Protein AF-A0A256ZDM4-F1 (afdb_monomer)

Sequence (93 aa):
MLAHREHGTWRRRHRLEVIACILREAMNGATKTRLVYRANLNFKLLARYLEFLMSRSLIEVKKIGSMSYYQTTAKGRLWLTLYERMLDILGSR

Structure (mmCIF, N/CA/C/O backbone):
data_AF-A0A256ZDM4-F1
#
_entry.id   AF-A0A256ZDM4-F1
#
loop_
_atom_site.group_PDB
_atom_site.id
_atom_site.type_symbol
_atom_site.label_atom_id
_atom_site.label_alt_id
_atom_site.label_comp_id
_atom_site.label_asym_id
_atom_site.label_entity_id
_atom_site.label_seq_id
_atom_site.pdbx_PDB_ins_code
_atom_site.Cartn_x
_atom_site.Cartn_y
_atom_site.Cartn_z
_atom_site.occupancy
_atom_site.B_iso_or_equiv
_atom_site.auth_seq_id
_atom_site.auth_comp_id
_atom_site.auth_asym_id
_atom_site.auth_atom_id
_atom_site.pdbx_PDB_model_num
ATOM 1 N N . MET A 1 1 ? 7.928 -24.717 5.698 1.00 32.19 1 MET A N 1
ATOM 2 C CA . MET A 1 1 ? 8.960 -24.038 4.886 1.00 32.19 1 MET A CA 1
ATOM 3 C C . MET A 1 1 ? 8.309 -22.878 4.141 1.00 32.19 1 MET A C 1
ATOM 5 O O . MET A 1 1 ? 7.696 -23.097 3.107 1.00 32.19 1 MET A O 1
ATOM 9 N N . LEU A 1 2 ? 8.347 -21.665 4.697 1.00 33.44 2 LEU A N 1
ATOM 10 C CA . LEU A 1 2 ? 7.910 -20.459 3.986 1.00 33.44 2 LEU A CA 1
ATOM 11 C C . LEU A 1 2 ? 9.163 -19.822 3.393 1.00 33.44 2 LEU A C 1
ATOM 13 O O . LEU A 1 2 ? 10.033 -19.374 4.135 1.00 33.44 2 LEU A O 1
ATOM 17 N N . ALA A 1 3 ? 9.279 -19.864 2.067 1.00 35.16 3 ALA A N 1
ATOM 18 C CA . ALA A 1 3 ? 10.391 -19.276 1.340 1.00 35.16 3 ALA A CA 1
ATOM 19 C C . ALA A 1 3 ? 10.453 -17.769 1.627 1.00 35.16 3 ALA A C 1
ATOM 21 O O . ALA A 1 3 ? 9.647 -16.988 1.117 1.00 35.16 3 ALA A O 1
ATOM 22 N N . HIS A 1 4 ? 11.422 -17.363 2.443 1.00 37.59 4 HIS A N 1
ATOM 23 C CA . HIS A 1 4 ? 11.900 -15.992 2.468 1.00 37.59 4 HIS A CA 1
ATOM 24 C C . HIS A 1 4 ? 12.554 -15.723 1.109 1.00 37.59 4 HIS A C 1
ATOM 26 O O . HIS A 1 4 ? 13.704 -16.076 0.879 1.00 37.59 4 HIS A O 1
ATOM 32 N N . ARG A 1 5 ? 11.792 -15.155 0.168 1.00 40.88 5 ARG A N 1
ATOM 33 C CA . ARG A 1 5 ? 12.370 -14.570 -1.045 1.00 40.88 5 ARG A CA 1
ATOM 34 C C . ARG A 1 5 ? 13.000 -13.240 -0.662 1.00 40.88 5 ARG A C 1
ATOM 36 O O . ARG A 1 5 ? 12.301 -12.234 -0.517 1.00 40.88 5 ARG A O 1
ATOM 43 N N . GLU A 1 6 ? 14.309 -13.271 -0.466 1.00 41.41 6 GLU A N 1
ATOM 44 C CA . GLU A 1 6 ? 15.152 -12.088 -0.357 1.00 41.4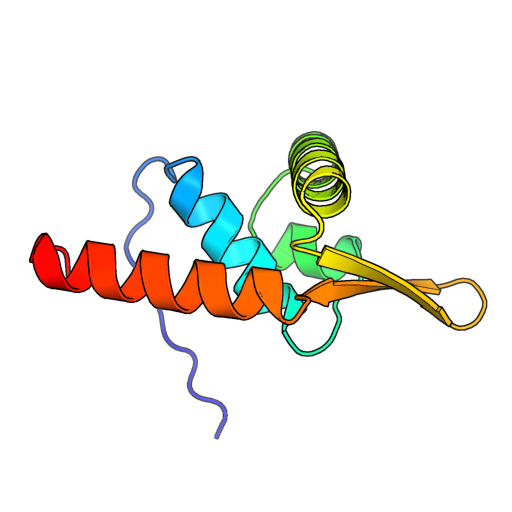1 6 GLU A CA 1
ATOM 45 C C . GLU A 1 6 ? 15.018 -11.278 -1.651 1.00 41.41 6 GLU A C 1
ATOM 47 O O . GLU A 1 6 ? 15.401 -11.728 -2.727 1.00 41.41 6 GLU A O 1
ATOM 52 N N . HIS A 1 7 ? 14.396 -10.103 -1.566 1.00 44.81 7 HIS A N 1
ATOM 53 C CA . HIS A 1 7 ? 14.366 -9.160 -2.676 1.00 44.81 7 HIS A CA 1
ATOM 54 C C . HIS A 1 7 ? 15.467 -8.130 -2.447 1.00 44.81 7 HIS A C 1
ATOM 56 O O . HIS A 1 7 ? 15.368 -7.349 -1.506 1.00 44.81 7 HIS A O 1
ATOM 62 N N . GLY A 1 8 ? 16.476 -8.175 -3.321 1.00 41.44 8 GLY A N 1
ATOM 63 C CA . GLY A 1 8 ? 17.174 -7.026 -3.904 1.00 41.44 8 GLY A CA 1
ATOM 64 C C . GLY A 1 8 ? 17.753 -5.977 -2.954 1.00 41.44 8 GLY A C 1
ATOM 65 O O . GLY A 1 8 ? 17.048 -5.261 -2.252 1.00 41.44 8 GLY A O 1
ATOM 66 N N . THR A 1 9 ? 19.068 -5.822 -3.029 1.00 37.75 9 THR A N 1
ATOM 67 C CA . THR A 1 9 ? 19.864 -4.776 -2.385 1.00 37.75 9 THR A CA 1
ATOM 68 C C . THR A 1 9 ? 19.236 -3.375 -2.476 1.00 37.75 9 THR A C 1
ATOM 70 O O . THR A 1 9 ? 18.783 -2.909 -3.520 1.00 37.75 9 THR A O 1
ATOM 73 N N . TRP A 1 10 ? 19.237 -2.693 -1.329 1.00 43.75 10 TRP A N 1
ATOM 74 C CA . TRP A 1 10 ? 18.595 -1.410 -1.034 1.00 43.75 10 TRP A CA 1
ATOM 75 C C . TRP A 1 10 ? 19.169 -0.233 -1.853 1.00 43.75 10 TRP A C 1
ATOM 77 O O . TRP A 1 10 ? 19.926 0.600 -1.354 1.00 43.75 10 TRP A O 1
ATOM 87 N N . ARG A 1 11 ? 18.790 -0.130 -3.130 1.00 46.44 11 ARG A N 1
ATOM 88 C CA . ARG A 1 11 ? 18.827 1.119 -3.914 1.00 46.44 11 ARG A CA 1
ATOM 89 C C . ARG A 1 11 ? 17.562 1.923 -3.580 1.00 46.44 11 ARG A C 1
ATOM 91 O O . ARG A 1 11 ? 16.552 1.339 -3.204 1.00 46.44 11 ARG A O 1
ATOM 98 N N . ARG A 1 12 ? 17.595 3.264 -3.652 1.00 56.78 12 ARG A N 1
ATOM 99 C CA . ARG A 1 12 ? 16.431 4.133 -3.345 1.00 56.78 12 ARG A CA 1
ATOM 100 C C . ARG A 1 12 ? 15.161 3.571 -4.002 1.00 56.78 12 ARG A C 1
ATOM 102 O O . ARG A 1 12 ? 15.040 3.648 -5.222 1.00 56.78 12 ARG A O 1
ATOM 109 N N . ARG A 1 13 ? 14.237 3.021 -3.204 1.00 67.00 13 ARG A N 1
ATOM 110 C CA . ARG A 1 13 ? 13.047 2.348 -3.741 1.00 67.00 13 ARG A CA 1
ATOM 111 C C . ARG A 1 13 ? 12.225 3.309 -4.577 1.00 67.00 13 ARG A C 1
ATOM 113 O O . ARG A 1 13 ? 11.779 4.354 -4.093 1.00 67.00 13 ARG A O 1
ATOM 120 N N . HIS A 1 14 ? 12.035 2.951 -5.839 1.00 82.62 14 HIS A N 1
ATOM 121 C CA . HIS A 1 14 ? 11.255 3.762 -6.759 1.00 8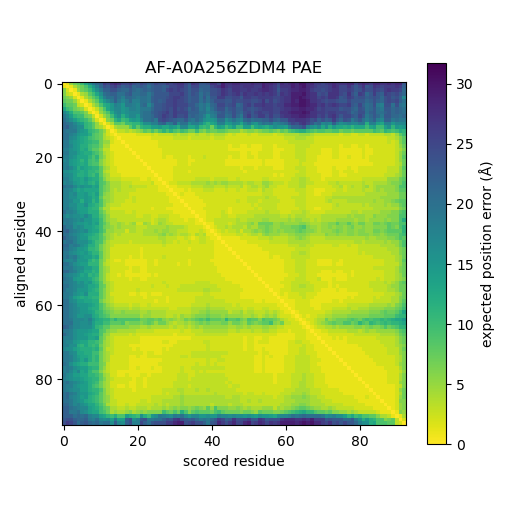2.62 14 HIS A CA 1
ATOM 122 C C . HIS A 1 14 ? 9.771 3.703 -6.362 1.00 82.62 14 HIS A C 1
ATOM 124 O O . HIS A 1 14 ? 9.306 2.717 -5.789 1.00 82.62 14 HIS A O 1
ATOM 130 N N . ARG A 1 15 ? 8.989 4.746 -6.667 1.00 88.56 15 ARG A N 1
ATOM 131 C CA . ARG A 1 15 ? 7.575 4.849 -6.239 1.00 88.56 15 ARG A CA 1
ATOM 132 C C . ARG A 1 15 ?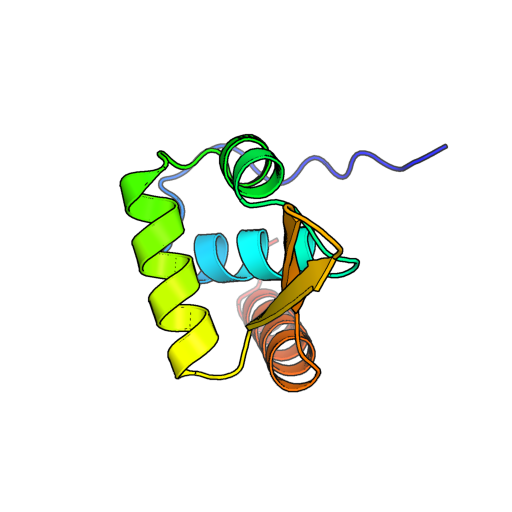 6.747 3.606 -6.603 1.00 88.56 15 ARG A C 1
ATOM 134 O O . ARG A 1 15 ? 5.917 3.174 -5.810 1.00 88.56 15 ARG A O 1
ATOM 141 N N . LEU A 1 16 ? 6.990 3.032 -7.783 1.00 91.44 16 LEU A N 1
ATOM 142 C CA . LEU A 1 16 ? 6.309 1.821 -8.261 1.00 91.44 16 LEU A CA 1
ATOM 143 C C . LEU A 1 16 ? 6.671 0.584 -7.433 1.00 91.44 16 LEU A C 1
ATOM 145 O O . LEU A 1 16 ? 5.801 -0.219 -7.124 1.00 91.44 16 LEU A O 1
ATOM 149 N N . GLU A 1 17 ? 7.925 0.460 -7.012 1.00 90.38 17 GLU A N 1
ATOM 150 C CA . GLU A 1 17 ? 8.385 -0.648 -6.177 1.00 90.38 17 GLU A CA 1
ATOM 151 C C . GLU A 1 17 ? 7.764 -0.585 -4.775 1.00 90.38 17 GLU A C 1
ATOM 153 O O . GLU A 1 17 ? 7.340 -1.601 -4.231 1.00 90.38 17 GLU A O 1
ATOM 158 N N . VAL A 1 18 ? 7.624 0.622 -4.211 1.00 92.62 18 VAL A N 1
ATOM 159 C CA . VAL A 1 18 ? 6.914 0.821 -2.938 1.00 92.62 18 VAL A CA 1
ATOM 160 C C . VAL A 1 18 ? 5.447 0.405 -3.063 1.00 92.62 18 VAL A C 1
ATOM 162 O O . VAL A 1 18 ? 4.934 -0.294 -2.190 1.00 92.62 18 VAL A O 1
ATOM 165 N N . ILE A 1 19 ? 4.783 0.789 -4.158 1.00 94.75 19 ILE A N 1
ATOM 166 C CA . ILE A 1 19 ? 3.407 0.366 -4.444 1.00 94.75 19 ILE A CA 1
ATOM 167 C C . ILE A 1 19 ? 3.330 -1.161 -4.557 1.00 94.75 19 ILE A C 1
ATOM 169 O O . ILE A 1 19 ? 2.491 -1.771 -3.895 1.00 94.75 19 ILE A O 1
ATOM 173 N N . ALA A 1 20 ? 4.225 -1.782 -5.329 1.00 94.88 20 ALA A N 1
ATOM 174 C CA . ALA A 1 20 ? 4.270 -3.230 -5.494 1.00 94.88 20 ALA A CA 1
ATOM 175 C C . ALA A 1 20 ? 4.478 -3.948 -4.153 1.00 94.88 20 ALA A C 1
ATOM 177 O O . ALA A 1 20 ? 3.771 -4.903 -3.844 1.00 94.88 20 ALA A O 1
ATOM 178 N N . CYS A 1 21 ? 5.393 -3.450 -3.321 1.00 93.88 21 CYS A N 1
ATOM 179 C CA . CYS A 1 21 ? 5.655 -3.980 -1.989 1.00 93.88 21 CYS A CA 1
ATOM 180 C C . CYS A 1 21 ? 4.401 -3.930 -1.101 1.00 93.88 21 CYS A C 1
ATOM 182 O O . CYS A 1 21 ? 4.002 -4.957 -0.556 1.00 93.88 21 CYS A O 1
ATOM 184 N N . ILE A 1 22 ? 3.724 -2.778 -1.014 1.00 95.12 22 ILE A N 1
ATOM 185 C CA . ILE A 1 22 ? 2.499 -2.643 -0.207 1.00 95.12 22 ILE A CA 1
ATOM 186 C C . ILE A 1 22 ? 1.399 -3.583 -0.721 1.00 95.12 22 ILE A C 1
ATOM 188 O O . ILE A 1 22 ? 0.756 -4.261 0.080 1.00 95.12 22 ILE A O 1
ATOM 192 N N . LEU A 1 23 ? 1.187 -3.651 -2.041 1.00 96.38 23 LEU A N 1
ATOM 193 C CA . LEU A 1 23 ? 0.156 -4.508 -2.633 1.00 96.38 23 LEU A CA 1
ATOM 194 C C . LEU A 1 23 ? 0.446 -6.001 -2.417 1.00 96.38 23 LEU A C 1
ATOM 196 O O . LEU A 1 23 ? -0.491 -6.765 -2.184 1.00 96.38 23 LEU A O 1
ATOM 200 N N . ARG A 1 24 ? 1.714 -6.429 -2.458 1.00 95.44 24 ARG A N 1
ATOM 201 C CA . ARG A 1 24 ? 2.099 -7.818 -2.153 1.00 95.44 24 ARG A CA 1
ATOM 202 C C . ARG A 1 24 ? 1.863 -8.151 -0.683 1.00 95.44 24 ARG A C 1
ATOM 204 O O . ARG A 1 24 ? 1.232 -9.156 -0.377 1.00 95.44 24 ARG A O 1
ATOM 211 N N . GLU A 1 25 ? 2.297 -7.282 0.226 1.00 95.31 25 GLU A N 1
ATOM 212 C CA . GLU A 1 25 ? 2.127 -7.494 1.670 1.00 95.31 25 GLU A CA 1
ATOM 213 C C . GLU A 1 25 ? 0.653 -7.480 2.103 1.00 95.31 25 GLU A C 1
ATOM 215 O O . GLU A 1 25 ? 0.275 -8.163 3.055 1.00 95.31 25 GLU A O 1
ATOM 220 N N . ALA A 1 26 ? -0.200 -6.751 1.381 1.00 96.12 26 ALA A N 1
ATOM 221 C CA . ALA A 1 26 ? -1.641 -6.701 1.608 1.00 96.12 26 ALA A CA 1
ATOM 222 C C . ALA A 1 26 ? -2.440 -7.793 0.856 1.00 96.12 26 ALA A C 1
ATOM 224 O O . ALA A 1 26 ? -3.669 -7.772 0.911 1.00 96.12 26 ALA A O 1
ATOM 225 N N . MET A 1 27 ? -1.804 -8.763 0.176 1.00 94.38 27 MET A N 1
ATOM 226 C CA . MET A 1 27 ? -2.508 -9.808 -0.601 1.00 94.38 27 MET A CA 1
ATOM 227 C C . MET A 1 27 ? -3.460 -10.682 0.219 1.00 94.38 27 MET A C 1
ATOM 229 O O . MET A 1 27 ? -4.467 -11.119 -0.327 1.00 94.38 27 MET A O 1
ATOM 233 N N . ASN A 1 28 ? -3.168 -10.906 1.500 1.00 92.00 28 ASN A N 1
ATOM 234 C CA . ASN A 1 28 ? -4.004 -11.698 2.415 1.00 92.00 28 ASN A CA 1
ATOM 235 C C . ASN A 1 28 ? -4.537 -10.856 3.584 1.00 92.00 28 ASN A C 1
ATOM 237 O O . ASN A 1 28 ? -4.921 -11.394 4.621 1.00 92.00 28 ASN A O 1
ATOM 241 N N . GLY A 1 29 ? -4.495 -9.532 3.440 1.00 93.56 29 GLY A N 1
ATOM 242 C CA . GLY A 1 29 ? -4.897 -8.607 4.481 1.00 93.56 29 GLY A CA 1
ATOM 243 C C . GLY A 1 29 ? -3.740 -8.328 5.432 1.00 93.56 29 GLY A C 1
ATOM 244 O O . GLY A 1 29 ? -3.089 -9.229 5.964 1.00 93.56 29 GLY A O 1
ATOM 245 N N . ALA A 1 30 ? -3.477 -7.050 5.673 1.00 95.31 30 ALA A N 1
ATOM 246 C CA . ALA A 1 30 ? -2.435 -6.619 6.588 1.00 95.31 30 ALA A CA 1
ATOM 247 C C . ALA A 1 30 ? -2.901 -5.428 7.419 1.00 95.31 30 ALA A C 1
ATOM 249 O O . ALA A 1 30 ? -3.575 -4.522 6.931 1.00 95.31 30 ALA A O 1
ATOM 250 N N . THR A 1 31 ? -2.515 -5.408 8.691 1.00 94.38 31 THR A N 1
ATOM 251 C CA . THR A 1 31 ? -2.717 -4.227 9.529 1.00 94.38 31 THR A CA 1
ATOM 252 C C . THR A 1 31 ? -1.772 -3.113 9.090 1.00 94.38 31 THR A C 1
ATOM 254 O O . THR A 1 31 ? -0.696 -3.369 8.538 1.00 94.38 31 THR A O 1
ATOM 257 N N . LYS A 1 32 ? -2.135 -1.859 9.387 1.00 92.31 32 LYS A N 1
ATOM 258 C CA . LYS A 1 32 ? -1.264 -0.701 9.123 1.00 92.31 32 LYS A CA 1
ATOM 259 C C . LYS A 1 32 ? 0.133 -0.907 9.714 1.00 92.31 32 LYS A C 1
ATOM 261 O O . LYS A 1 32 ? 1.123 -0.666 9.037 1.00 92.31 32 LYS A O 1
ATOM 266 N N . THR A 1 33 ? 0.204 -1.417 10.944 1.00 91.19 33 THR A N 1
ATOM 267 C CA . THR A 1 33 ? 1.461 -1.726 11.637 1.00 91.19 33 THR A CA 1
ATOM 268 C C . THR A 1 33 ? 2.287 -2.755 10.871 1.00 91.19 33 THR A C 1
ATOM 270 O O . THR A 1 33 ? 3.456 -2.506 10.595 1.00 91.19 33 THR A O 1
ATOM 273 N N . ARG A 1 34 ? 1.686 -3.875 10.445 1.00 91.12 34 ARG A N 1
ATOM 274 C CA . ARG A 1 34 ? 2.395 -4.905 9.668 1.00 91.12 34 ARG A CA 1
ATOM 275 C C . ARG A 1 34 ? 2.962 -4.339 8.364 1.00 91.12 34 ARG A C 1
ATOM 277 O O . ARG A 1 34 ? 4.098 -4.649 8.019 1.00 91.12 34 ARG A O 1
ATOM 284 N N . LEU A 1 35 ? 2.202 -3.482 7.683 1.00 91.50 35 LEU A N 1
ATOM 285 C CA . LEU A 1 35 ? 2.641 -2.829 6.450 1.00 91.50 35 LEU A CA 1
ATOM 286 C C . LEU A 1 35 ? 3.810 -1.865 6.670 1.00 91.50 35 LEU A C 1
ATOM 288 O O . LEU A 1 35 ? 4.708 -1.834 5.839 1.00 91.50 35 LEU A O 1
ATOM 292 N N . VAL A 1 36 ? 3.844 -1.113 7.774 1.00 89.69 36 VAL A N 1
ATOM 293 C CA . VAL A 1 36 ? 4.974 -0.218 8.104 1.00 89.69 36 VAL A CA 1
ATOM 294 C C . VAL A 1 36 ? 6.273 -1.013 8.208 1.00 89.69 36 VAL A C 1
ATOM 296 O O . VAL A 1 36 ? 7.254 -0.669 7.550 1.00 89.69 36 VAL A O 1
ATOM 299 N N . TYR A 1 37 ? 6.254 -2.104 8.980 1.00 85.81 37 TYR A N 1
ATOM 300 C CA . TYR A 1 37 ? 7.435 -2.943 9.187 1.00 85.81 37 TYR A CA 1
ATOM 301 C C . TYR A 1 37 ? 7.867 -3.661 7.909 1.00 85.81 37 TYR A C 1
ATOM 303 O O . TYR A 1 37 ? 9.043 -3.644 7.561 1.00 85.81 37 TYR A O 1
ATOM 311 N N . ARG A 1 38 ? 6.923 -4.266 7.181 1.00 84.75 38 ARG A N 1
ATOM 312 C CA . ARG A 1 38 ? 7.234 -5.054 5.979 1.00 84.75 38 ARG A CA 1
ATOM 313 C C . ARG A 1 38 ? 7.639 -4.190 4.798 1.00 84.75 38 ARG A C 1
ATOM 315 O O . ARG A 1 38 ? 8.589 -4.515 4.095 1.00 84.75 38 ARG A O 1
ATOM 322 N N . ALA A 1 39 ? 6.967 -3.059 4.618 1.00 80.88 39 ALA A N 1
ATOM 323 C CA . ALA A 1 39 ? 7.338 -2.111 3.591 1.00 80.88 39 ALA A CA 1
ATOM 324 C C . ALA A 1 39 ? 8.524 -1.241 4.010 1.00 80.88 39 ALA A C 1
ATOM 326 O O . ALA A 1 39 ? 8.899 -0.410 3.202 1.00 80.88 39 ALA A O 1
ATOM 327 N N . ASN A 1 40 ? 9.104 -1.366 5.211 1.00 82.81 40 ASN A N 1
ATOM 328 C CA . ASN A 1 40 ? 10.183 -0.508 5.727 1.00 82.81 40 ASN A CA 1
ATOM 329 C C . ASN A 1 40 ? 9.977 0.989 5.381 1.00 82.81 40 ASN A C 1
ATOM 331 O O . ASN A 1 40 ? 10.828 1.649 4.777 1.00 82.81 40 ASN A O 1
ATOM 335 N N . LEU A 1 41 ? 8.763 1.486 5.642 1.00 85.00 41 LEU A N 1
ATOM 336 C CA . LEU A 1 41 ? 8.355 2.882 5.452 1.00 85.00 41 LEU A CA 1
ATOM 337 C C . LEU A 1 41 ? 8.090 3.500 6.820 1.00 85.00 41 LEU A C 1
ATOM 339 O O . LEU A 1 41 ? 7.668 2.808 7.736 1.00 85.00 41 LEU A O 1
ATOM 343 N N . ASN A 1 42 ? 8.217 4.819 6.950 1.00 88.44 42 ASN A N 1
ATOM 344 C CA . ASN A 1 42 ? 7.654 5.494 8.119 1.00 88.44 42 ASN A CA 1
ATOM 345 C C . ASN A 1 42 ? 6.113 5.571 8.028 1.00 88.44 42 ASN A C 1
ATOM 347 O O . ASN A 1 42 ? 5.526 5.525 6.941 1.00 88.44 42 ASN A O 1
ATOM 351 N N . PHE A 1 43 ? 5.450 5.734 9.179 1.00 89.12 43 PHE A N 1
ATOM 352 C CA . PHE A 1 43 ? 3.984 5.774 9.280 1.00 89.12 43 PHE A CA 1
ATOM 353 C C . PHE A 1 43 ? 3.332 6.836 8.382 1.00 89.12 43 PHE A C 1
ATOM 355 O O . PHE A 1 43 ? 2.300 6.565 7.763 1.00 89.12 43 PHE A O 1
ATOM 362 N N . LYS A 1 44 ? 3.925 8.035 8.297 1.00 91.88 44 LYS A N 1
ATOM 363 C CA . LYS A 1 44 ? 3.390 9.160 7.511 1.00 91.88 44 LYS A CA 1
ATOM 364 C C . LYS A 1 44 ? 3.415 8.850 6.016 1.00 91.88 44 LYS A C 1
ATOM 366 O O . LYS A 1 44 ? 2.446 9.114 5.309 1.00 91.88 44 LYS A O 1
ATOM 371 N N . LEU A 1 45 ? 4.508 8.265 5.537 1.00 91.12 45 LEU A N 1
ATOM 372 C CA . LEU A 1 45 ? 4.674 7.902 4.138 1.00 91.12 45 LEU A CA 1
ATOM 373 C C . LEU A 1 45 ? 3.752 6.744 3.757 1.00 91.12 45 LEU A C 1
ATOM 375 O O . LEU A 1 45 ? 3.064 6.846 2.744 1.00 91.12 45 LEU A O 1
ATOM 379 N N . LEU A 1 46 ? 3.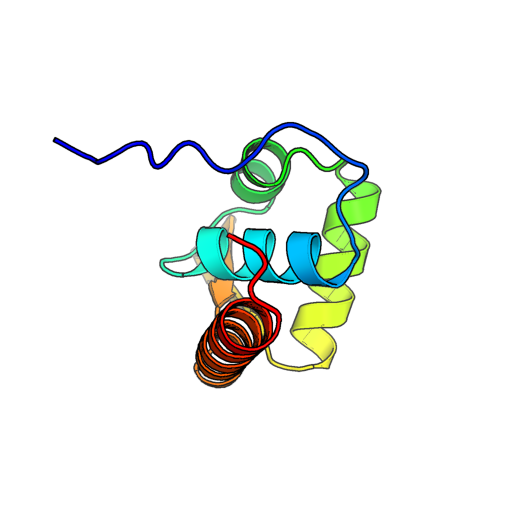667 5.695 4.587 1.00 93.31 46 LEU A N 1
ATOM 380 C CA . LEU A 1 46 ? 2.723 4.603 4.344 1.00 93.31 46 LEU A CA 1
ATOM 381 C C . LEU A 1 46 ? 1.281 5.120 4.282 1.00 93.31 46 LEU A C 1
ATOM 383 O O . LEU A 1 46 ? 0.541 4.718 3.392 1.00 93.31 46 LEU A O 1
ATOM 387 N N . ALA A 1 47 ? 0.880 6.019 5.186 1.00 94.19 47 ALA A N 1
ATOM 388 C CA . ALA A 1 47 ? -0.469 6.581 5.181 1.00 94.19 47 ALA A CA 1
ATOM 389 C C . ALA A 1 47 ? -0.802 7.271 3.846 1.00 94.19 47 ALA A C 1
ATOM 391 O O . ALA A 1 47 ? -1.853 6.993 3.277 1.00 94.19 47 ALA A O 1
ATOM 392 N N . ARG A 1 48 ? 0.126 8.073 3.302 1.00 95.31 48 ARG A N 1
ATOM 393 C CA . ARG A 1 48 ? -0.039 8.719 1.987 1.00 95.31 48 ARG A CA 1
ATOM 394 C C . ARG A 1 48 ? -0.162 7.707 0.850 1.00 95.31 48 ARG A C 1
ATOM 396 O O . ARG A 1 48 ? -0.967 7.897 -0.056 1.00 95.31 48 ARG A O 1
ATOM 403 N N . TYR A 1 49 ? 0.626 6.631 0.886 1.00 96.00 49 TYR A N 1
ATOM 404 C CA . TYR A 1 49 ? 0.501 5.563 -0.106 1.00 96.00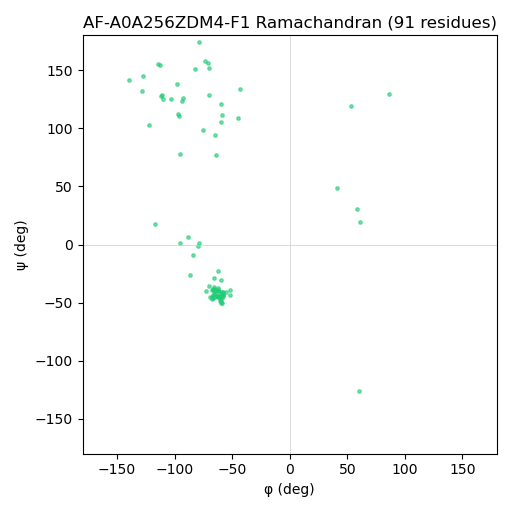 49 TYR A CA 1
ATOM 405 C C . TYR A 1 49 ? -0.825 4.820 0.024 1.00 96.00 49 TYR A C 1
ATOM 407 O O . TYR A 1 49 ? -1.463 4.572 -0.989 1.00 96.00 49 TYR A O 1
ATOM 415 N N . LEU A 1 50 ? -1.271 4.489 1.235 1.00 95.81 50 LEU A N 1
ATOM 416 C CA . LEU A 1 50 ? -2.552 3.815 1.442 1.00 95.81 50 LEU A CA 1
ATOM 417 C C . LEU A 1 50 ? -3.718 4.673 0.956 1.00 95.81 50 LEU A C 1
ATOM 419 O O . LEU A 1 50 ? -4.579 4.164 0.250 1.00 95.81 50 LEU A O 1
ATOM 423 N N . GLU A 1 51 ? -3.721 5.968 1.258 1.00 96.62 51 GLU A N 1
ATOM 424 C CA . GLU A 1 51 ? -4.717 6.914 0.745 1.00 96.62 51 GLU A CA 1
ATOM 425 C C . GLU A 1 51 ? -4.722 6.958 -0.792 1.00 96.62 51 GLU A C 1
ATOM 427 O O . GLU A 1 51 ? -5.768 6.823 -1.432 1.00 96.62 51 GLU A O 1
ATOM 432 N N . PHE A 1 52 ? -3.537 7.030 -1.403 1.00 96.81 52 PHE A N 1
ATOM 433 C CA . PHE A 1 52 ? -3.394 6.964 -2.854 1.00 96.81 52 PHE A CA 1
ATOM 434 C C . PHE A 1 52 ? -3.907 5.634 -3.436 1.00 96.81 52 PHE A C 1
ATOM 436 O O . PHE A 1 52 ? -4.644 5.629 -4.418 1.00 96.81 52 PHE A O 1
ATOM 443 N N . LEU A 1 53 ? -3.570 4.495 -2.833 1.00 97.19 53 LEU A N 1
ATOM 444 C CA . LEU A 1 53 ? -3.985 3.178 -3.325 1.00 97.19 53 LEU A CA 1
ATOM 445 C C . LEU A 1 53 ? -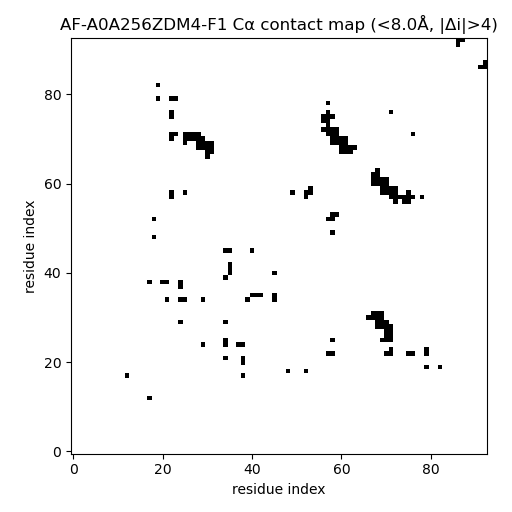5.486 2.935 -3.141 1.00 97.19 53 LEU A C 1
ATOM 447 O O . LEU A 1 53 ? -6.112 2.338 -4.019 1.00 97.19 53 LEU A O 1
ATOM 451 N N . MET A 1 54 ? -6.072 3.434 -2.052 1.00 97.12 54 MET A N 1
ATOM 452 C CA . MET A 1 54 ? -7.515 3.385 -1.814 1.00 97.12 54 MET A CA 1
ATOM 453 C C . MET A 1 54 ? -8.276 4.264 -2.809 1.00 97.12 54 MET A C 1
ATOM 455 O O . MET A 1 54 ? -9.222 3.785 -3.428 1.00 97.12 54 MET A O 1
ATOM 459 N N . SER A 1 55 ? -7.823 5.500 -3.060 1.00 97.56 55 SER A N 1
ATOM 460 C CA . SER A 1 55 ? -8.462 6.388 -4.053 1.00 97.56 55 SER A CA 1
ATOM 461 C C . SER A 1 55 ? -8.412 5.835 -5.485 1.00 97.56 55 SER A C 1
ATOM 463 O O . SER A 1 55 ? -9.242 6.184 -6.320 1.00 97.56 55 SER A O 1
ATOM 465 N N . ARG A 1 56 ? -7.465 4.934 -5.782 1.00 97.38 56 ARG A N 1
ATOM 466 C CA . ARG A 1 56 ? -7.373 4.216 -7.066 1.00 97.38 56 ARG A CA 1
ATOM 467 C C . ARG A 1 56 ? -8.042 2.837 -7.061 1.00 97.38 56 ARG A C 1
ATOM 469 O O . ARG A 1 56 ? -7.996 2.153 -8.090 1.00 97.38 56 ARG A O 1
ATOM 476 N N . SER A 1 57 ? -8.655 2.440 -5.945 1.00 97.19 57 SER A N 1
ATOM 477 C CA . SER A 1 57 ? -9.286 1.130 -5.722 1.00 97.19 57 SER A CA 1
ATOM 478 C C . SER A 1 57 ? -8.326 -0.053 -5.903 1.00 97.19 57 SER A C 1
ATOM 480 O O . SER A 1 57 ? -8.732 -1.132 -6.332 1.00 97.19 57 SER A O 1
ATOM 482 N N . LEU A 1 58 ? -7.036 0.146 -5.616 1.00 97.62 58 LEU A N 1
ATOM 483 C CA . LEU A 1 58 ? -6.013 -0.909 -5.635 1.00 97.62 58 LEU A CA 1
ATOM 484 C C . LEU A 1 58 ? -5.945 -1.653 -4.293 1.00 97.62 58 LEU A C 1
ATOM 486 O O . LEU A 1 58 ? -5.588 -2.829 -4.251 1.00 97.62 58 LEU A O 1
ATOM 490 N N . ILE A 1 59 ? -6.334 -0.973 -3.213 1.00 97.88 59 ILE A N 1
ATOM 491 C CA . ILE A 1 59 ? -6.507 -1.529 -1.871 1.00 97.88 59 ILE A CA 1
ATOM 492 C C . ILE A 1 59 ? -7.895 -1.165 -1.353 1.00 97.88 59 ILE A C 1
ATOM 494 O O . ILE A 1 59 ? -8.393 -0.069 -1.605 1.00 97.88 59 ILE A O 1
ATOM 498 N N . GLU A 1 60 ? -8.483 -2.082 -0.597 1.00 97.12 60 GLU A N 1
ATOM 499 C CA . GLU A 1 60 ? -9.677 -1.877 0.213 1.00 97.12 60 GLU A CA 1
ATOM 500 C C . GLU A 1 60 ? -9.334 -2.010 1.702 1.00 97.12 60 GLU A C 1
ATOM 502 O O . GLU A 1 60 ? -8.358 -2.667 2.075 1.00 97.12 60 GLU A O 1
ATOM 507 N N . VAL A 1 61 ? -10.137 -1.385 2.562 1.00 96.12 61 VAL A N 1
ATOM 508 C CA . VAL A 1 61 ? -10.019 -1.523 4.015 1.00 96.12 61 VAL A CA 1
ATOM 509 C C . VAL A 1 61 ? -11.214 -2.298 4.555 1.00 96.12 61 VAL A C 1
ATOM 511 O O . VAL A 1 61 ? -12.364 -1.957 4.287 1.00 96.12 61 VAL A O 1
ATOM 514 N N . LYS A 1 62 ? -10.940 -3.341 5.337 1.00 93.94 62 LYS A N 1
ATOM 515 C CA . LYS A 1 62 ? -11.937 -4.123 6.071 1.00 93.94 62 LYS A CA 1
ATOM 516 C C . LYS A 1 62 ? -11.753 -3.882 7.557 1.00 93.94 62 LYS A C 1
ATOM 518 O O . LYS A 1 62 ? -10.647 -4.023 8.080 1.00 93.94 62 LYS A O 1
ATOM 523 N N . LYS A 1 63 ? -12.833 -3.511 8.238 1.00 93.44 63 LYS A N 1
ATOM 524 C CA . LYS A 1 63 ? -12.848 -3.391 9.697 1.00 93.44 63 LYS A CA 1
ATOM 525 C C . LYS A 1 63 ? -13.346 -4.704 10.289 1.00 93.44 63 LYS A C 1
ATOM 527 O O . LYS A 1 63 ? -14.428 -5.158 9.937 1.00 93.44 63 LYS A O 1
ATOM 532 N N . ILE A 1 64 ? -12.547 -5.301 11.164 1.00 91.12 64 ILE A N 1
ATOM 533 C CA . ILE A 1 64 ? -12.900 -6.497 11.931 1.00 91.12 64 ILE A CA 1
ATOM 534 C C . ILE A 1 64 ? -12.752 -6.108 13.402 1.00 91.12 64 ILE A C 1
ATOM 536 O O . ILE A 1 64 ? -11.638 -5.948 13.905 1.00 91.12 64 ILE A O 1
ATOM 540 N N . GLY A 1 65 ? -13.884 -5.861 14.067 1.00 91.38 65 GLY A N 1
ATOM 541 C CA . GLY A 1 65 ? -13.909 -5.260 15.401 1.00 91.38 65 GLY A CA 1
ATOM 542 C C . GLY A 1 65 ? -13.266 -3.868 15.407 1.00 91.38 65 GLY A C 1
ATOM 543 O O . GLY A 1 65 ? -13.628 -3.002 14.611 1.00 91.38 65 GLY A O 1
ATOM 544 N N . SER A 1 66 ? -12.283 -3.663 16.286 1.00 90.56 66 SER A N 1
ATOM 545 C CA . SER A 1 66 ? -11.505 -2.419 16.381 1.00 90.56 66 SER A CA 1
ATOM 546 C C . SER A 1 66 ? -10.335 -2.339 15.391 1.00 90.56 66 SER A C 1
ATOM 548 O O . SER A 1 66 ? -9.717 -1.282 15.250 1.00 90.56 66 SER A O 1
ATOM 550 N N . MET A 1 67 ? -10.019 -3.431 14.685 1.00 91.12 67 MET A N 1
ATOM 551 C CA . MET A 1 67 ? -8.842 -3.519 13.823 1.00 91.12 67 MET A CA 1
ATOM 552 C C . MET A 1 67 ? -9.183 -3.266 12.355 1.00 91.12 67 MET A C 1
ATOM 554 O O . MET A 1 67 ? -10.180 -3.751 11.823 1.00 91.12 67 MET A O 1
ATOM 558 N N . SER A 1 68 ? -8.314 -2.508 11.682 1.00 93.56 68 SER A N 1
ATOM 559 C CA . SER A 1 68 ? -8.401 -2.247 10.242 1.00 93.56 68 SER A CA 1
ATOM 560 C C . SER A 1 68 ? -7.380 -3.088 9.480 1.00 93.56 68 SER A C 1
ATOM 562 O O . SER A 1 68 ? -6.175 -3.006 9.739 1.00 93.56 68 SER A O 1
ATOM 564 N N . TYR A 1 69 ? -7.870 -3.853 8.510 1.00 95.94 69 TYR A N 1
ATOM 565 C CA . TYR A 1 69 ? -7.082 -4.675 7.601 1.00 95.94 69 TYR A CA 1
ATOM 566 C C . TYR A 1 69 ? -7.132 -4.079 6.200 1.00 95.94 69 TYR A C 1
ATOM 568 O O . TYR A 1 69 ? -8.203 -3.872 5.638 1.00 95.94 69 TYR A O 1
ATOM 576 N N . TYR A 1 70 ? -5.962 -3.818 5.636 1.00 96.94 70 TYR A N 1
ATOM 577 C CA . TYR A 1 70 ? -5.796 -3.376 4.261 1.00 96.94 70 TYR A CA 1
ATOM 578 C C . TYR A 1 70 ? -5.576 -4.594 3.384 1.00 96.94 70 TYR A C 1
ATOM 580 O O . TYR A 1 70 ? -4.690 -5.404 3.658 1.00 96.94 70 TYR A O 1
ATOM 588 N N . GLN A 1 71 ? -6.387 -4.715 2.346 1.00 97.62 71 GLN A N 1
ATOM 589 C CA . GLN A 1 71 ? -6.440 -5.875 1.478 1.00 97.62 71 GLN A CA 1
ATOM 590 C C . GLN A 1 71 ? -6.305 -5.429 0.024 1.00 97.62 71 GLN A C 1
ATOM 592 O O . GLN A 1 71 ? -6.982 -4.506 -0.425 1.00 97.62 71 GLN A O 1
ATOM 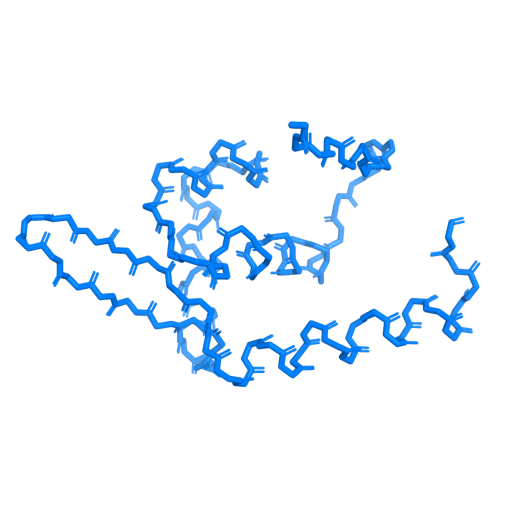597 N N . THR A 1 72 ? -5.440 -6.096 -0.730 1.00 98.00 72 THR A N 1
ATOM 598 C CA . THR A 1 72 ? -5.286 -5.840 -2.165 1.00 98.00 72 THR A CA 1
ATOM 599 C C . THR A 1 72 ? -6.520 -6.318 -2.924 1.00 98.00 72 THR A C 1
ATOM 601 O O . THR A 1 72 ? -6.940 -7.472 -2.776 1.00 98.00 72 THR A O 1
ATOM 604 N N . THR A 1 73 ? -7.093 -5.437 -3.749 1.00 98.31 73 THR A N 1
ATOM 605 C CA . THR A 1 73 ? -8.292 -5.711 -4.560 1.00 98.31 73 THR A CA 1
ATOM 606 C C . THR A 1 73 ? -7.942 -6.521 -5.813 1.00 98.31 73 THR A C 1
ATOM 608 O O . THR A 1 73 ? -6.770 -6.724 -6.137 1.00 98.31 73 THR A O 1
ATOM 611 N N . ALA A 1 74 ? -8.948 -6.953 -6.582 1.00 97.88 74 ALA A N 1
ATOM 612 C CA . ALA A 1 74 ? -8.714 -7.569 -7.893 1.00 97.88 74 ALA A CA 1
ATOM 613 C C . ALA A 1 74 ? -7.940 -6.639 -8.847 1.00 97.88 74 ALA A C 1
ATOM 615 O O . ALA A 1 74 ? -7.002 -7.073 -9.514 1.00 97.88 74 ALA A O 1
ATOM 616 N N . LYS A 1 75 ? -8.267 -5.340 -8.842 1.00 98.00 75 LYS A N 1
ATOM 617 C CA . LYS A 1 75 ? -7.553 -4.319 -9.619 1.00 98.00 75 LYS A CA 1
ATOM 618 C C . LYS A 1 75 ? -6.104 -4.154 -9.151 1.00 98.00 75 LYS A C 1
ATOM 620 O O . LYS A 1 75 ? -5.206 -4.027 -9.978 1.00 98.00 75 LYS A O 1
ATOM 625 N N . GLY A 1 76 ? -5.865 -4.198 -7.838 1.00 97.88 76 GLY A N 1
ATOM 626 C CA . GLY A 1 76 ? -4.518 -4.193 -7.264 1.00 97.88 76 GLY A CA 1
ATOM 627 C C . GLY A 1 76 ? -3.685 -5.407 -7.683 1.00 97.88 76 GLY A C 1
ATOM 628 O O . GLY A 1 76 ? -2.509 -5.258 -8.008 1.00 97.88 76 GLY A O 1
ATOM 629 N N . ARG A 1 77 ? -4.301 -6.595 -7.755 1.00 97.62 77 ARG A N 1
ATOM 630 C CA . ARG A 1 77 ? -3.644 -7.811 -8.266 1.00 97.62 77 ARG A CA 1
ATOM 631 C C . ARG A 1 77 ? -3.279 -7.689 -9.743 1.00 97.62 77 ARG A C 1
ATOM 633 O O . ARG A 1 77 ? -2.146 -7.986 -10.100 1.00 97.62 77 ARG A O 1
ATOM 640 N N . LEU A 1 78 ? -4.189 -7.182 -10.577 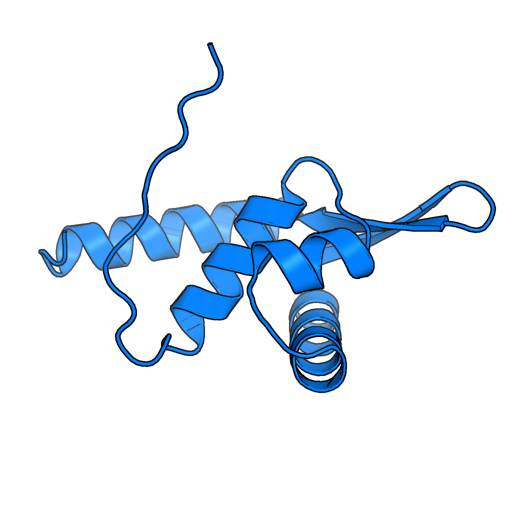1.00 97.88 78 LEU A N 1
ATOM 641 C CA . LEU A 1 78 ? -3.893 -6.921 -11.989 1.00 97.88 78 LEU A CA 1
ATOM 642 C C . LEU A 1 78 ? -2.725 -5.939 -12.149 1.00 97.88 78 LEU A C 1
ATOM 644 O O . LEU A 1 78 ? -1.836 -6.162 -12.967 1.00 97.88 78 LEU A O 1
ATOM 648 N N . TRP A 1 79 ? -2.700 -4.873 -11.344 1.00 97.69 79 TRP A N 1
ATOM 649 C CA . TRP A 1 79 ? -1.597 -3.914 -11.350 1.00 97.69 79 TRP A CA 1
ATOM 650 C C . TRP A 1 79 ? -0.250 -4.589 -11.048 1.00 97.69 79 TRP A C 1
ATOM 652 O O . TRP A 1 79 ? 0.724 -4.325 -11.749 1.00 97.69 79 TRP A O 1
ATOM 662 N N . LEU A 1 80 ? -0.197 -5.492 -10.060 1.00 96.44 80 LEU A N 1
ATOM 663 C CA . LEU A 1 80 ? 1.015 -6.256 -9.738 1.00 96.44 80 LEU A CA 1
ATOM 664 C C . LEU A 1 80 ? 1.481 -7.118 -10.913 1.00 96.44 80 LEU A C 1
ATOM 666 O O . LEU A 1 80 ? 2.659 -7.080 -11.256 1.00 96.44 80 LEU A O 1
ATOM 670 N N . THR A 1 81 ? 0.562 -7.833 -11.566 1.00 96.50 81 THR A N 1
ATOM 671 C CA . THR A 1 81 ? 0.883 -8.646 -12.747 1.00 96.50 81 THR A CA 1
ATOM 672 C C . THR A 1 81 ? 1.458 -7.795 -13.881 1.00 96.50 81 THR A C 1
ATOM 674 O O . THR A 1 81 ? 2.437 -8.184 -14.515 1.00 96.50 81 THR A O 1
ATOM 677 N N . LEU A 1 82 ? 0.889 -6.610 -14.130 1.00 96.25 82 LEU A N 1
ATOM 678 C CA . LEU A 1 82 ? 1.398 -5.685 -15.147 1.00 96.25 82 LEU A CA 1
ATOM 679 C C . LEU A 1 82 ? 2.774 -5.123 -14.780 1.00 96.25 82 LEU A C 1
ATOM 681 O O . LEU A 1 82 ? 3.632 -4.999 -15.651 1.00 96.25 82 LEU A O 1
ATOM 685 N N . TYR A 1 83 ? 2.994 -4.806 -13.505 1.00 94.25 83 TYR A N 1
ATOM 686 C CA . TYR A 1 83 ? 4.288 -4.349 -13.006 1.00 94.25 83 TYR A CA 1
ATOM 687 C C . TYR A 1 83 ? 5.373 -5.422 -13.170 1.00 94.25 83 TYR A C 1
ATOM 689 O O . TYR A 1 83 ? 6.462 -5.126 -13.652 1.00 94.25 83 TYR A O 1
ATOM 697 N N . GLU A 1 84 ? 5.071 -6.677 -12.840 1.00 91.62 84 GLU A N 1
ATOM 698 C CA . GLU A 1 84 ? 6.004 -7.798 -13.009 1.00 91.62 84 GLU A CA 1
ATOM 699 C C . GLU A 1 84 ? 6.314 -8.060 -14.483 1.00 91.62 84 GLU A C 1
ATOM 701 O O . GLU A 1 84 ? 7.480 -8.201 -14.846 1.00 91.62 84 GLU A O 1
ATOM 706 N N . ARG A 1 85 ? 5.296 -8.016 -15.352 1.00 93.81 85 ARG A N 1
ATOM 707 C CA . ARG A 1 85 ? 5.487 -8.114 -16.804 1.00 93.81 85 ARG A CA 1
ATOM 708 C C . ARG A 1 85 ? 6.349 -6.974 -17.350 1.00 93.81 85 ARG A C 1
ATOM 710 O O . ARG A 1 85 ? 7.182 -7.205 -18.217 1.00 93.81 85 ARG A O 1
ATOM 717 N N . MET A 1 86 ? 6.161 -5.752 -16.851 1.00 93.06 86 MET A N 1
ATOM 718 C CA . MET A 1 86 ? 6.984 -4.603 -17.234 1.00 93.06 86 MET A CA 1
ATOM 719 C C . MET A 1 86 ? 8.456 -4.820 -16.861 1.00 93.06 86 MET A C 1
ATOM 721 O O . MET A 1 86 ? 9.324 -4.559 -17.687 1.00 93.06 86 MET A O 1
ATOM 725 N N . LEU A 1 87 ? 8.748 -5.301 -15.649 1.00 89.62 87 LEU A N 1
ATOM 726 C CA . LEU A 1 87 ? 10.127 -5.575 -15.225 1.00 89.62 87 LEU A CA 1
ATOM 727 C C . LEU A 1 87 ? 10.792 -6.671 -16.063 1.00 89.62 87 LEU A C 1
ATOM 729 O O . LEU A 1 87 ? 11.969 -6.546 -16.399 1.00 89.62 87 LEU A O 1
ATOM 733 N N . ASP A 1 88 ? 10.030 -7.706 -16.417 1.00 90.25 88 ASP A N 1
ATOM 734 C CA . ASP A 1 88 ? 10.495 -8.814 -17.253 1.00 90.25 88 ASP A CA 1
ATOM 735 C C . ASP A 1 88 ? 10.895 -8.329 -18.657 1.00 90.25 88 ASP A C 1
ATOM 737 O O . ASP A 1 88 ? 11.988 -8.627 -19.132 1.00 90.25 88 ASP A O 1
ATOM 741 N N . ILE A 1 89 ? 10.068 -7.471 -19.270 1.00 93.06 89 ILE A N 1
ATOM 742 C CA . ILE A 1 89 ? 10.362 -6.837 -20.568 1.00 93.06 89 ILE A CA 1
ATOM 743 C C . ILE A 1 89 ? 11.618 -5.957 -20.494 1.00 93.06 89 ILE A C 1
ATOM 745 O O . ILE A 1 89 ? 12.395 -5.904 -21.445 1.00 93.06 89 ILE A O 1
ATOM 749 N N . LEU A 1 90 ? 11.825 -5.259 -19.376 1.00 89.00 90 LEU A N 1
ATOM 750 C CA . LEU A 1 90 ? 12.973 -4.372 -19.173 1.00 89.00 90 LEU A CA 1
ATOM 751 C C . LEU A 1 90 ? 14.270 -5.118 -18.808 1.00 89.00 90 LEU A C 1
ATOM 753 O O . LEU A 1 90 ? 15.283 -4.463 -18.559 1.00 89.00 90 LEU A O 1
ATOM 757 N N . GLY A 1 91 ? 14.261 -6.454 -18.727 1.00 76.69 91 GLY A N 1
ATOM 758 C CA . GLY A 1 91 ? 15.450 -7.259 -18.418 1.00 76.69 91 GLY A CA 1
ATOM 759 C C . GLY A 1 91 ? 16.066 -6.966 -17.045 1.00 76.69 91 GLY A C 1
ATOM 760 O O . GLY A 1 91 ? 17.236 -7.256 -16.813 1.00 76.69 91 GLY A O 1
ATOM 761 N N . SER A 1 92 ? 15.303 -6.356 -16.137 1.00 63.75 92 SER A N 1
ATOM 762 C CA . SER A 1 92 ? 15.769 -5.959 -14.808 1.00 63.75 92 SER A CA 1
ATOM 763 C C . SER A 1 92 ? 15.416 -7.052 -13.799 1.00 63.75 92 SER A C 1
ATOM 765 O O . SER A 1 92 ? 14.422 -6.932 -13.078 1.00 63.75 92 SER A O 1
ATOM 767 N N . ARG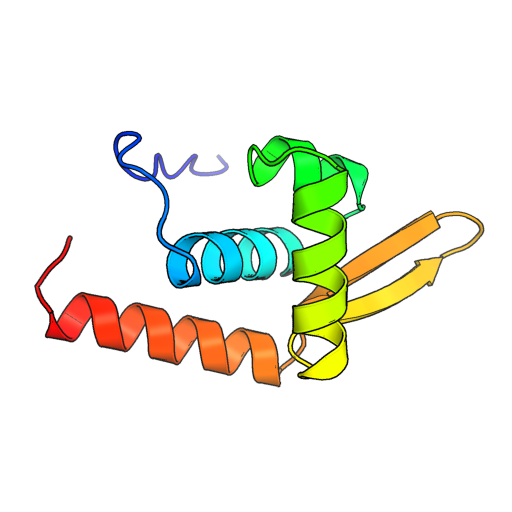 A 1 93 ? 16.196 -8.136 -13.781 1.00 51.00 93 ARG A N 1
ATOM 768 C CA . ARG A 1 93 ? 16.192 -9.127 -12.694 1.00 51.00 93 ARG A CA 1
ATOM 769 C C . ARG A 1 93 ? 17.483 -9.061 -11.900 1.00 51.00 93 ARG A C 1
ATOM 771 O O . ARG A 1 93 ? 18.552 -8.965 -12.537 1.00 51.00 93 ARG A O 1
#

Nearest PDB structures (foldseek):
  4hw0-assembly2_B  TM=9.019E-01  e=1.477E-05  Saccharolobus solfataricus P2
  6pco-assembly1_B  TM=8.479E-01  e=3.574E-04  Bordetella bronchiseptica
  6pcp-assembly2_B  TM=8.365E-01  e=3.815E-04  Bordetella pertussis
  4a6d-assembly1_A  TM=8.009E-01  e=2.125E-04  Homo sapiens
  2rdp-assembly1_A-2  TM=7.481E-01  e=3.714E-03  Geobacillus stearothermophilus

Foldseek 3Di:
DDDPPDDDDDDPQDPLNLLLQLQVQQAVWDFLVSSCVRSVHDSVVSVVSLVVCVVVVQWDWDDDDPTITIHGDPVVVVSNVVVVVVCVVVVPD

Mean predicted aligned error: 6.96 Å

pLDDT: mean 85.47, std 18.69, range [32.19, 98.31]

Secondary structure (DSSP, 8-state):
--------------HHHHHHHHHHHTTT-EEHHHHHHHTT--HHHHHHHHHHHHHTTSEEEEEETTEEEEEE-HHHHHHHHHHHHHHHHTT--

Solvent-accessible surface area (backbone atoms only — not comparable to full-atom values): 5434 Å² total; per-residue (Å²): 137,80,83,80,77,83,74,75,82,92,60,87,76,49,73,67,55,52,51,47,46,49,44,59,64,12,60,82,46,25,39,70,67,56,46,29,66,75,55,73,42,56,69,72,59,47,49,54,49,50,52,53,33,40,78,69,51,27,32,45,79,46,75,60,86,94,44,57,30,35,27,37,31,75,60,27,51,51,50,46,54,53,51,52,52,50,35,60,76,67,69,66,125

Radius of gyration: 13.49 Å; Cα contacts (8 Å, |Δi|>4): 92; chains: 1; bounding box: 34×33×37 Å